Protein AF-A0A821NJA0-F1 (afdb_monomer)

Secondary structure (DSSP, 8-state):
-TTT-SS-EEEE--SSGGG-SS-HHHHHHHTTT--EEEESS--------

Sequence (49 aa):
MASFNKHPVIFALSNPTSKAECTAQEAYEATNGQCVFISGSPFPNVEYQ

pLDDT: mean 96.35, std 3.3, range [76.19, 98.31]

Structure (mmCIF, N/CA/C/O backbone):
data_AF-A0A821NJA0-F1
#
_entry.id   AF-A0A821NJA0-F1
#
loop_
_atom_site.group_PDB
_atom_site.id
_atom_site.type_symbol
_atom_site.label_atom_id
_atom_site.label_alt_id
_atom_site.label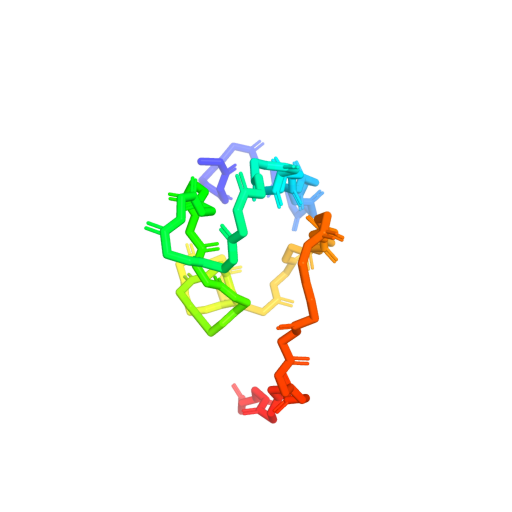_comp_id
_atom_site.label_asym_id
_atom_site.label_entity_id
_atom_site.label_seq_id
_atom_site.pdbx_PDB_ins_code
_atom_site.Cartn_x
_atom_site.Cartn_y
_atom_site.Cartn_z
_atom_site.occupancy
_atom_site.B_iso_or_equiv
_atom_site.auth_seq_id
_atom_site.auth_comp_id
_atom_site.auth_asym_id
_atom_site.auth_atom_id
_atom_site.pdbx_PDB_model_num
ATOM 1 N N . MET A 1 1 ? -3.178 12.200 3.844 1.00 89.75 1 MET A N 1
ATOM 2 C CA . MET A 1 1 ? -4.361 11.762 3.063 1.00 89.75 1 MET A CA 1
ATOM 3 C C . MET A 1 1 ? -5.439 11.148 3.943 1.00 89.75 1 MET A C 1
ATOM 5 O O . MET A 1 1 ? -6.560 11.637 3.885 1.00 89.75 1 MET A O 1
ATOM 9 N N . ALA A 1 2 ? -5.110 10.168 4.789 1.00 95.50 2 ALA A N 1
ATOM 10 C CA . ALA A 1 2 ? -6.072 9.507 5.679 1.00 95.50 2 ALA A CA 1
ATOM 11 C C . ALA A 1 2 ? -6.750 10.422 6.719 1.00 95.50 2 ALA A C 1
ATOM 13 O O . ALA A 1 2 ? -7.918 10.240 7.023 1.00 95.50 2 ALA A O 1
ATOM 14 N N . SER A 1 3 ? -6.068 11.457 7.221 1.00 95.81 3 SER A N 1
ATOM 15 C CA . SER A 1 3 ? -6.637 12.377 8.224 1.00 95.81 3 SER A CA 1
ATOM 16 C C . SER A 1 3 ? -7.823 13.214 7.729 1.00 95.81 3 SER A C 1
ATOM 18 O O . SER A 1 3 ? -8.618 13.681 8.536 1.00 95.81 3 SER A O 1
ATOM 20 N N . PHE A 1 4 ? -7.927 13.439 6.416 1.00 96.75 4 PHE A N 1
ATOM 21 C CA . PHE A 1 4 ? -8.947 14.307 5.815 1.00 96.75 4 PHE A CA 1
ATOM 22 C C . PHE A 1 4 ? -9.986 13.535 4.997 1.00 96.75 4 PHE A C 1
ATOM 24 O O . PHE A 1 4 ? -11.039 14.078 4.681 1.00 96.75 4 PHE A O 1
ATOM 31 N N . ASN A 1 5 ? -9.697 12.281 4.638 1.00 97.19 5 ASN A N 1
ATOM 32 C CA . ASN A 1 5 ? -10.519 11.487 3.731 1.00 97.19 5 ASN A CA 1
ATOM 33 C C . ASN A 1 5 ? -10.768 10.111 4.344 1.00 97.19 5 ASN A C 1
ATOM 35 O O . ASN A 1 5 ? -9.812 9.414 4.670 1.00 97.19 5 ASN A O 1
ATOM 39 N N . LYS A 1 6 ? -12.038 9.696 4.422 1.00 95.81 6 LYS A N 1
ATOM 40 C CA . LYS A 1 6 ? -12.430 8.379 4.953 1.00 95.81 6 LYS A CA 1
ATOM 41 C C . LYS A 1 6 ? -11.899 7.209 4.113 1.00 95.81 6 LYS A C 1
ATOM 43 O O . LYS A 1 6 ? -11.543 6.182 4.667 1.00 95.81 6 LYS A O 1
ATOM 48 N N . HIS A 1 7 ? -11.857 7.367 2.790 1.00 96.94 7 HIS A N 1
ATOM 49 C CA . HIS A 1 7 ? -11.322 6.379 1.847 1.00 96.94 7 HIS A CA 1
ATOM 50 C C . HIS A 1 7 ? -10.394 7.087 0.856 1.00 96.94 7 HIS A C 1
ATOM 52 O O . HIS A 1 7 ? -10.832 7.479 -0.227 1.00 96.94 7 HIS A O 1
ATOM 58 N N . PRO A 1 8 ? -9.138 7.364 1.244 1.00 98.06 8 PRO A N 1
ATOM 59 C CA . PRO A 1 8 ? -8.207 8.065 0.374 1.00 98.06 8 PRO A CA 1
ATOM 60 C C . PRO A 1 8 ? -7.845 7.191 -0.828 1.00 98.06 8 PRO A C 1
ATOM 62 O O . PRO A 1 8 ? -7.610 5.994 -0.694 1.00 98.06 8 PRO A O 1
ATOM 65 N N . VAL A 1 9 ? -7.760 7.800 -2.003 1.00 98.06 9 VAL A N 1
ATOM 66 C CA . VAL A 1 9 ? -7.341 7.118 -3.227 1.00 98.06 9 VAL 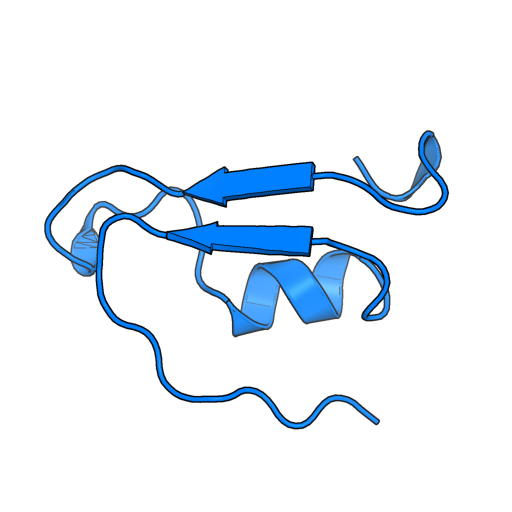A CA 1
ATOM 67 C C . VAL A 1 9 ? -5.886 7.491 -3.500 1.00 98.06 9 VAL A C 1
ATOM 69 O O . VAL A 1 9 ? -5.570 8.675 -3.606 1.00 98.06 9 VAL A O 1
ATOM 72 N N . ILE A 1 10 ? -4.997 6.498 -3.560 1.00 98.00 10 ILE A N 1
ATOM 73 C CA . ILE A 1 10 ? -3.545 6.697 -3.676 1.00 98.00 10 ILE A CA 1
ATOM 74 C C . ILE A 1 10 ? -3.043 5.972 -4.922 1.00 98.00 10 ILE A C 1
ATOM 76 O O . ILE A 1 10 ? -3.192 4.758 -5.046 1.00 98.00 10 ILE A O 1
ATOM 80 N N . PHE A 1 11 ? -2.466 6.731 -5.854 1.00 98.19 11 PHE A N 1
ATOM 81 C CA . PHE A 1 11 ? -1.938 6.230 -7.122 1.00 98.19 11 PHE A CA 1
ATOM 82 C C . PHE A 1 11 ? -0.409 6.358 -7.118 1.00 98.19 11 PHE A C 1
ATOM 84 O O . PHE A 1 11 ? 0.109 7.470 -7.208 1.00 98.19 11 PHE A O 1
ATOM 91 N N . ALA A 1 12 ? 0.298 5.231 -7.034 1.00 97.88 12 ALA A N 1
ATOM 92 C CA . ALA A 1 12 ? 1.758 5.150 -7.104 1.00 97.88 12 ALA A CA 1
ATOM 93 C C . ALA A 1 12 ? 2.194 4.600 -8.475 1.00 97.88 12 ALA A C 1
ATOM 95 O O . ALA A 1 12 ? 2.418 3.397 -8.651 1.00 97.88 12 ALA A O 1
ATOM 96 N N . LEU A 1 13 ? 2.193 5.466 -9.491 1.00 98.31 13 LEU A N 1
ATOM 97 C CA . LEU A 1 13 ? 2.268 5.071 -10.905 1.00 98.31 13 LEU A CA 1
ATOM 98 C C . LEU A 1 13 ? 3.688 5.041 -11.476 1.00 98.31 13 LEU A C 1
ATOM 100 O O . LEU A 1 13 ? 3.873 4.568 -12.602 1.00 98.31 13 LEU A O 1
ATOM 104 N N . SER A 1 14 ? 4.679 5.553 -10.746 1.00 98.00 14 SER A N 1
ATOM 105 C CA . SER A 1 14 ? 6.056 5.576 -11.228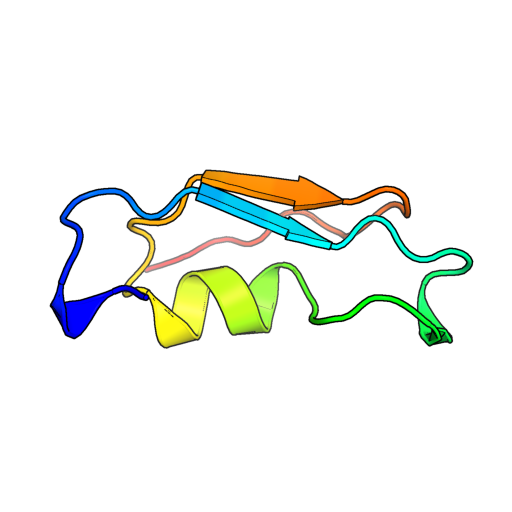 1.00 98.00 14 SER A CA 1
ATOM 106 C C . SER A 1 14 ? 6.632 4.166 -11.386 1.00 98.00 14 SER A C 1
ATOM 108 O O . SER A 1 14 ? 6.439 3.291 -10.545 1.00 98.00 14 SER A O 1
ATOM 110 N N . ASN A 1 15 ? 7.366 3.960 -12.485 1.00 96.19 15 ASN A N 1
ATOM 111 C CA . ASN A 1 15 ? 7.945 2.672 -12.873 1.00 96.19 15 ASN A CA 1
ATOM 112 C C . ASN A 1 15 ? 9.469 2.776 -13.062 1.00 96.19 15 ASN A C 1
ATOM 114 O O . ASN A 1 15 ? 9.947 3.805 -13.557 1.00 96.19 15 ASN A O 1
ATOM 118 N N . PRO A 1 16 ? 10.252 1.718 -12.758 1.00 96.06 16 PRO A N 1
ATOM 119 C CA . PRO A 1 16 ? 9.850 0.411 -12.198 1.00 96.06 16 PRO A CA 1
ATOM 120 C C . PRO A 1 16 ? 9.552 0.491 -10.686 1.00 96.06 16 PRO A C 1
ATOM 122 O O . PRO A 1 16 ? 9.580 1.582 -10.130 1.00 96.06 16 PRO A O 1
ATOM 125 N N . THR A 1 17 ? 9.337 -0.641 -10.002 1.00 95.81 17 THR A N 1
ATOM 126 C CA . THR A 1 17 ? 8.990 -0.700 -8.565 1.00 95.81 17 THR A CA 1
ATOM 127 C C . THR A 1 17 ? 9.895 0.156 -7.670 1.00 95.81 17 THR A C 1
ATOM 129 O O . THR A 1 17 ? 9.411 0.787 -6.740 1.00 95.81 17 THR A O 1
ATOM 132 N N . SER A 1 18 ? 11.196 0.249 -7.972 1.00 96.50 18 SER A N 1
ATOM 133 C CA . SER A 1 18 ? 12.152 1.079 -7.217 1.00 96.50 18 SER A CA 1
ATOM 134 C C . SER A 1 18 ? 11.930 2.592 -7.336 1.00 96.50 18 SER A C 1
ATOM 136 O O . SER A 1 18 ? 12.576 3.357 -6.625 1.00 96.50 18 SER A O 1
ATOM 138 N N . LYS A 1 19 ? 11.057 3.027 -8.247 1.00 97.12 19 LYS A N 1
ATOM 139 C CA . LYS A 1 19 ? 10.657 4.423 -8.441 1.00 97.12 19 LYS A CA 1
ATOM 140 C C . LYS A 1 19 ? 9.229 4.707 -7.984 1.00 97.12 19 LYS A C 1
ATOM 142 O O . LYS A 1 19 ? 8.810 5.850 -8.119 1.00 97.12 19 LYS A O 1
ATOM 147 N N . ALA A 1 20 ? 8.491 3.714 -7.488 1.00 97.81 20 ALA A N 1
ATOM 148 C CA . ALA A 1 20 ? 7.142 3.931 -6.981 1.00 97.81 20 ALA A CA 1
ATOM 149 C C . ALA A 1 20 ? 7.156 4.950 -5.827 1.00 97.81 20 ALA A C 1
ATOM 151 O O . ALA A 1 20 ? 8.071 4.957 -5.005 1.00 97.81 20 ALA A O 1
ATOM 152 N N . GLU A 1 21 ? 6.139 5.808 -5.768 1.00 98.25 21 GLU A N 1
ATOM 153 C CA . GLU A 1 21 ? 6.016 6.875 -4.768 1.00 98.25 21 GLU A CA 1
ATOM 154 C C . GLU A 1 21 ? 5.883 6.327 -3.339 1.00 98.25 21 GLU A C 1
ATOM 156 O O . GLU A 1 21 ? 6.340 6.958 -2.386 1.00 98.25 21 GLU A O 1
ATOM 161 N N . CYS A 1 22 ? 5.258 5.157 -3.205 1.00 97.31 22 CYS A N 1
ATOM 162 C CA . CYS A 1 22 ? 5.236 4.331 -2.005 1.00 97.31 22 CYS A CA 1
ATOM 163 C C . CYS A 1 22 ? 4.862 2.885 -2.364 1.00 97.31 22 CYS A C 1
ATOM 165 O O . CYS A 1 22 ? 4.399 2.590 -3.472 1.00 97.31 22 CYS A O 1
ATOM 167 N N . THR A 1 23 ? 5.060 1.975 -1.417 1.00 97.75 23 THR A N 1
ATOM 168 C CA . THR A 1 23 ? 4.633 0.578 -1.522 1.00 97.75 23 THR A CA 1
ATOM 169 C C . THR A 1 23 ? 3.169 0.397 -1.115 1.00 97.75 23 THR A C 1
ATOM 171 O O . THR A 1 23 ? 2.596 1.206 -0.383 1.00 97.75 23 THR A O 1
ATOM 174 N N . ALA A 1 24 ? 2.561 -0.714 -1.547 1.00 97.75 24 ALA A N 1
ATOM 175 C CA . ALA A 1 24 ? 1.214 -1.084 -1.108 1.00 97.75 24 ALA A CA 1
ATOM 176 C C . ALA A 1 24 ? 1.123 -1.217 0.424 1.00 97.75 24 ALA A C 1
ATOM 178 O O . ALA A 1 24 ? 0.165 -0.739 1.024 1.00 97.75 24 ALA A O 1
ATOM 179 N N . GLN A 1 25 ? 2.133 -1.822 1.059 1.00 97.69 25 GLN A N 1
ATOM 180 C CA . GLN A 1 25 ? 2.174 -2.007 2.510 1.00 97.69 25 GLN A CA 1
ATOM 181 C C . GLN A 1 25 ? 2.179 -0.664 3.249 1.00 97.69 25 GLN A C 1
ATOM 183 O O . GLN A 1 25 ? 1.316 -0.438 4.094 1.00 97.69 25 GLN A O 1
ATOM 188 N N . GLU A 1 26 ? 3.070 0.256 2.871 1.00 97.44 26 GLU A N 1
ATOM 189 C CA . GLU A 1 26 ? 3.129 1.595 3.472 1.00 97.44 26 GLU A CA 1
ATOM 190 C C . GLU A 1 26 ? 1.815 2.364 3.287 1.00 97.44 26 GLU A C 1
ATOM 192 O O . GLU A 1 26 ? 1.374 3.061 4.199 1.00 97.44 26 GLU A O 1
ATOM 197 N N . ALA A 1 27 ? 1.165 2.239 2.123 1.00 97.81 27 ALA A N 1
ATOM 198 C CA . ALA A 1 27 ? -0.117 2.890 1.868 1.00 97.81 27 ALA A CA 1
ATOM 199 C C . ALA A 1 27 ? -1.226 2.356 2.789 1.00 97.81 27 ALA A C 1
ATOM 201 O O . ALA A 1 27 ? -1.953 3.149 3.394 1.00 97.81 27 ALA A O 1
ATOM 202 N N . TYR A 1 28 ? -1.350 1.034 2.935 1.00 97.69 28 TYR A N 1
ATOM 203 C CA . TYR A 1 28 ? -2.352 0.450 3.828 1.00 97.69 28 TYR A CA 1
ATOM 204 C C . TYR A 1 28 ? -2.052 0.761 5.301 1.00 97.69 28 TYR A C 1
ATOM 206 O O . TYR A 1 28 ? -2.957 1.202 6.006 1.00 97.69 28 TYR A O 1
ATOM 214 N N . GLU A 1 29 ? -0.800 0.656 5.753 1.00 97.12 29 GLU A N 1
ATOM 215 C CA . GLU A 1 29 ? -0.393 1.013 7.122 1.00 97.12 29 GLU A CA 1
ATOM 216 C C . GLU A 1 29 ? -0.659 2.492 7.439 1.00 97.12 29 GLU A C 1
ATOM 218 O O . GLU A 1 29 ? -1.311 2.815 8.431 1.00 97.12 29 GLU A O 1
ATOM 223 N N . ALA A 1 30 ? -0.247 3.411 6.560 1.00 96.94 30 ALA A N 1
ATOM 224 C CA . ALA A 1 30 ? -0.423 4.849 6.773 1.00 96.94 30 ALA A CA 1
ATOM 225 C C . ALA A 1 30 ? -1.887 5.317 6.688 1.00 96.94 30 ALA A C 1
ATOM 227 O O . ALA A 1 30 ? -2.197 6.464 7.031 1.00 96.94 30 ALA A O 1
ATOM 228 N N . THR A 1 31 ? -2.790 4.467 6.193 1.00 96.88 31 THR A N 1
ATOM 229 C CA . THR A 1 31 ? -4.216 4.784 6.050 1.00 96.88 31 THR A CA 1
ATOM 230 C C . THR A 1 31 ? -5.135 3.879 6.857 1.00 96.88 31 THR A C 1
ATOM 232 O O . THR A 1 31 ? -6.347 3.922 6.651 1.00 96.88 31 THR A O 1
ATOM 235 N N . ASN A 1 32 ? -4.589 3.097 7.792 1.00 96.00 32 ASN A N 1
ATOM 236 C CA . ASN A 1 32 ? -5.331 2.126 8.594 1.00 96.00 32 ASN A CA 1
ATOM 237 C C . ASN A 1 32 ? -6.194 1.170 7.743 1.00 96.00 32 ASN A C 1
ATOM 239 O O . ASN A 1 32 ? -7.357 0.915 8.059 1.00 96.00 32 ASN A O 1
ATOM 243 N N . GLY A 1 33 ? -5.662 0.730 6.601 1.00 96.12 33 GLY A N 1
ATOM 244 C CA . GLY A 1 33 ? -6.341 -0.151 5.650 1.00 96.12 33 GLY A CA 1
ATOM 245 C C . GLY A 1 33 ? -7.476 0.507 4.856 1.00 96.12 33 GLY A C 1
ATOM 246 O O . GLY A 1 33 ? -8.176 -0.176 4.114 1.00 96.12 33 GLY A O 1
ATOM 247 N N . GLN A 1 34 ? -7.698 1.820 4.991 1.00 96.75 34 GLN A N 1
ATOM 248 C CA . GLN A 1 34 ? -8.865 2.479 4.394 1.00 96.75 34 GLN A CA 1
ATOM 249 C C . GLN A 1 34 ? -8.646 2.963 2.958 1.00 96.75 34 GLN A C 1
ATOM 251 O O . GLN A 1 34 ? -9.625 3.330 2.294 1.00 96.75 34 GLN A O 1
ATOM 256 N N . CYS A 1 35 ? -7.396 3.030 2.486 1.00 97.75 35 CYS A N 1
ATOM 257 C CA . CYS A 1 35 ? -7.108 3.540 1.153 1.00 97.75 35 CYS A CA 1
ATOM 258 C C . CYS A 1 35 ? -7.503 2.575 0.036 1.00 97.75 35 CYS A C 1
ATOM 260 O O . CYS A 1 35 ? -7.384 1.359 0.163 1.00 97.75 35 CYS A O 1
ATOM 262 N N . VAL A 1 36 ? -7.855 3.144 -1.114 1.00 97.94 36 VAL A N 1
ATOM 263 C CA . VAL A 1 36 ? -7.812 2.435 -2.394 1.00 97.94 36 VAL A CA 1
ATOM 264 C C . VAL A 1 36 ? -6.450 2.714 -3.017 1.00 97.94 36 VAL A C 1
ATOM 266 O O . VAL A 1 36 ? -6.172 3.850 -3.412 1.00 97.94 36 VAL A O 1
ATOM 269 N N . PHE A 1 37 ? -5.598 1.693 -3.074 1.00 98.00 37 PHE A N 1
ATOM 270 C CA . PHE A 1 37 ? -4.245 1.798 -3.612 1.00 98.00 37 PHE A CA 1
ATOM 271 C C . PHE A 1 37 ? -4.162 1.222 -5.027 1.00 98.00 37 PHE A C 1
ATOM 273 O O . PHE A 1 37 ? -4.612 0.104 -5.277 1.00 98.00 37 PHE A O 1
ATOM 280 N N . ILE A 1 38 ? -3.556 1.976 -5.944 1.00 97.81 38 ILE A N 1
ATOM 281 C CA . ILE A 1 38 ? -3.258 1.550 -7.315 1.00 97.81 38 ILE A CA 1
ATOM 282 C C . ILE A 1 38 ? -1.786 1.821 -7.593 1.00 97.81 38 ILE A C 1
ATOM 284 O 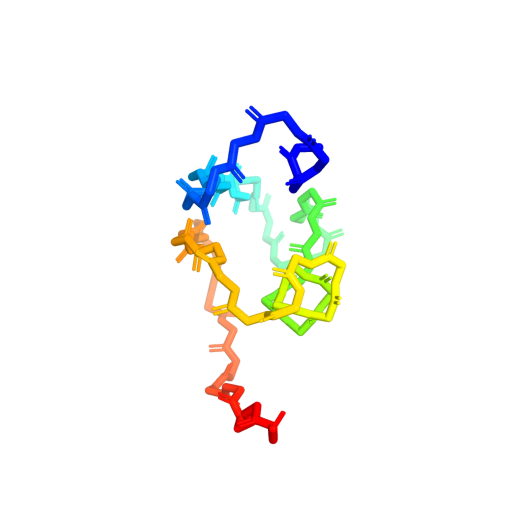O . ILE A 1 38 ? -1.279 2.892 -7.262 1.00 97.81 38 ILE A O 1
ATOM 288 N N . SER A 1 39 ? -1.113 0.875 -8.245 1.00 97.56 39 SER A N 1
ATOM 289 C CA . SER A 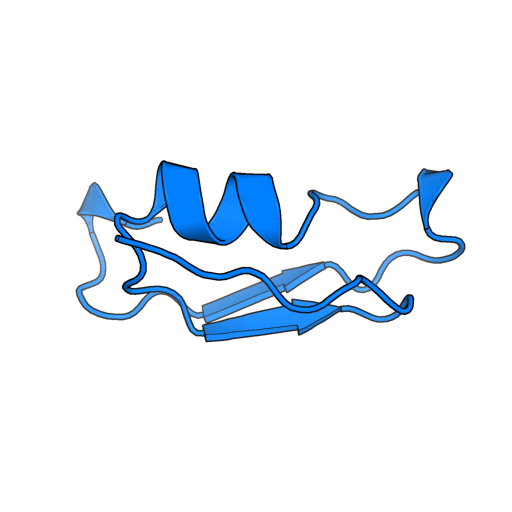1 39 ? 0.269 1.056 -8.671 1.00 97.56 39 SER A CA 1
ATOM 290 C C . SER A 1 39 ? 0.472 0.751 -10.149 1.00 97.56 39 SER A C 1
ATOM 292 O O . SER A 1 39 ? -0.218 -0.087 -10.727 1.00 97.56 39 SER A O 1
ATOM 294 N N . GLY A 1 40 ? 1.436 1.451 -10.751 1.00 97.00 40 GLY A N 1
ATOM 295 C CA . GLY A 1 40 ? 1.937 1.156 -12.092 1.00 97.00 40 GLY A CA 1
ATOM 296 C C . GLY A 1 40 ? 2.859 -0.067 -12.138 1.00 97.00 40 GLY A C 1
ATOM 297 O O . GLY A 1 40 ? 3.002 -0.676 -13.198 1.00 97.00 40 GLY A O 1
ATOM 298 N N . SER A 1 41 ? 3.452 -0.443 -11.001 1.00 95.81 41 SER A N 1
ATOM 299 C CA . SER A 1 41 ? 4.326 -1.607 -10.848 1.00 95.81 41 SER A CA 1
ATOM 300 C C . SER A 1 41 ? 3.661 -2.677 -9.974 1.00 95.81 41 SER A C 1
ATOM 302 O O . SER A 1 41 ? 2.869 -2.351 -9.088 1.00 95.81 41 SER A O 1
ATOM 304 N N . PRO A 1 42 ? 3.955 -3.971 -10.191 1.00 96.50 42 PRO A N 1
ATOM 305 C CA . PRO A 1 42 ? 3.360 -5.034 -9.393 1.00 96.50 42 PRO A CA 1
ATOM 306 C C . PRO A 1 42 ? 3.890 -5.002 -7.952 1.00 96.50 42 PRO A C 1
ATOM 308 O O . PRO A 1 42 ? 5.097 -4.894 -7.726 1.00 96.50 42 PRO A O 1
ATOM 311 N N . PHE A 1 43 ? 2.980 -5.165 -6.992 1.00 96.62 43 PHE A N 1
ATOM 312 C CA . PHE A 1 43 ? 3.273 -5.383 -5.576 1.00 96.62 43 PHE A CA 1
ATOM 313 C C . PHE A 1 43 ? 2.583 -6.669 -5.098 1.00 96.62 43 PHE A C 1
ATOM 315 O O . PHE A 1 43 ? 1.545 -7.038 -5.653 1.00 96.62 43 PHE A O 1
ATOM 322 N N . PRO A 1 44 ? 3.143 -7.373 -4.098 1.00 95.75 44 PRO A N 1
ATOM 323 C CA . PRO A 1 44 ? 2.475 -8.519 -3.495 1.00 95.75 44 PRO A CA 1
ATOM 324 C C . PRO A 1 44 ? 1.184 -8.096 -2.784 1.00 95.75 44 PRO A C 1
ATOM 326 O O . PRO A 1 44 ? 1.020 -6.937 -2.396 1.00 95.75 44 PRO A O 1
ATOM 329 N N . ASN A 1 45 ? 0.280 -9.058 -2.586 1.00 95.69 45 ASN A N 1
ATOM 330 C CA . ASN A 1 45 ? -0.904 -8.850 -1.759 1.00 95.69 45 ASN A CA 1
ATOM 331 C C . ASN A 1 45 ? -0.496 -8.489 -0.328 1.00 95.69 45 ASN A C 1
ATOM 333 O O . ASN A 1 45 ? 0.462 -9.042 0.213 1.00 95.69 45 ASN A O 1
ATOM 337 N N . VAL A 1 46 ? -1.265 -7.590 0.282 1.00 96.62 46 VAL A N 1
ATOM 338 C CA . VAL A 1 46 ? -1.091 -7.177 1.673 1.00 96.62 46 VAL A CA 1
ATOM 339 C C . VAL A 1 46 ? -2.266 -7.723 2.470 1.00 96.62 46 VAL A C 1
ATOM 341 O O . VAL A 1 46 ? -3.418 -7.411 2.170 1.00 96.62 46 VAL A O 1
ATOM 344 N N . GLU A 1 47 ? -1.974 -8.541 3.476 1.00 95.25 47 GLU A N 1
ATOM 345 C CA . GLU A 1 47 ? -2.942 -8.879 4.515 1.00 95.25 47 GLU A CA 1
ATOM 346 C C . GLU A 1 47 ? -2.861 -7.805 5.596 1.00 95.25 47 GLU A C 1
ATOM 348 O O . GLU A 1 47 ? -1.820 -7.617 6.224 1.00 95.25 47 GLU A O 1
ATOM 353 N N . TYR A 1 48 ? -3.951 -7.068 5.773 1.00 91.25 48 TYR A N 1
ATOM 354 C CA . TYR A 1 48 ? -4.057 -6.004 6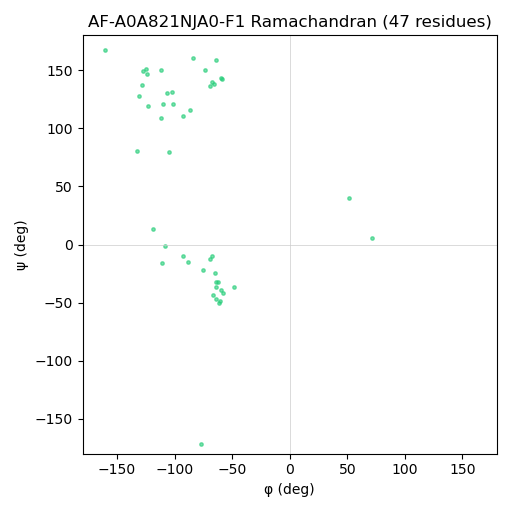.762 1.00 91.25 48 TYR A CA 1
ATOM 355 C C . TYR A 1 48 ? -4.959 -6.479 7.910 1.00 91.25 48 TYR A C 1
ATOM 357 O O . TYR A 1 48 ? -6.038 -7.010 7.638 1.00 91.25 48 TYR A O 1
ATOM 365 N N . GLN A 1 49 ? -4.506 -6.331 9.161 1.00 76.19 49 GLN A N 1
ATOM 366 C CA . GLN A 1 49 ? -5.241 -6.753 10.367 1.00 76.19 49 GLN A CA 1
ATOM 367 C C . GLN A 1 49 ? -6.155 -5.656 10.915 1.00 76.19 49 GLN A C 1
ATOM 369 O O . GLN A 1 49 ? -5.731 -4.479 10.932 1.00 76.19 49 GLN A O 1
#

Solvent-accessible surface area (backbone atoms only — not comparable to full-atom values): 3115 Å² total; per-residue (Å²): 104,47,93,85,31,87,62,30,77,46,77,22,58,38,70,58,65,95,51,29,81,60,52,70,62,60,49,31,63,71,30,76,62,39,43,50,77,46,58,62,35,92,72,79,89,75,90,80,135

Foldseek 3Di:
DLVVDQEAEEEQEDDDPVRTPDAPQCVCVVNVNRYRYHYNYDDDDDDHD

Nearest PDB structures (foldseek):
  6c7n-assembly1_A  TM=1.002E+00  e=2.607E-05  Sorghum bicolor
  5ou5-assembly1_A  TM=1.004E+00  e=3.459E-05  Zea mays
  7bsk-assembly1_B  TM=9.876E-01  e=7.016E-05  Homo sapiens
  6c7n-assembly1_C  TM=1.004E+00  e=1.639E-04  Sorghum bicolor
  8eyn-assembly1_A  TM=9.986E-01  e=1.639E-04  Homo sapiens

Radius of gyration: 10.45 Å; Cα contacts (8 Å, |Δi|>4): 77; chains: 1; bounding box: 25×23×23 Å

Mean predicted aligned error: 2.19 Å

=== Feature glossary ===
Feature key, reading from the visual/contextual features back to the raw sequence:

Rendered structure images. Structure images are PyMOL renders from six orthogonal camera directions. Cartoon representation draws helices as coils and strands as arrows; sticks shows the backbone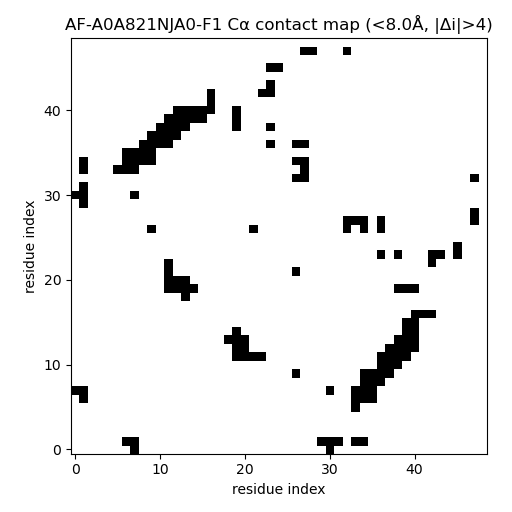 as bonds; surface shows the solvent-excluded envelope. Rainbow coloring maps sequence position to hue (blue→red, N→C); chain coloring assigns a distinct color per polypeptide.

Contact-map, Ramachandran, and PAE plots. Three diagnostic plots accompany the record. The Cα contact map visualizes the tertiary structure as a 2D adjacency matrix (8 Å cutoff, sequence-local contacts suppressed). The Ramachandran plot shows the distribution of backbone (φ, ψ) torsions, with points in the α and β basins reflecting secondary structure content. The PAE plot shows AlphaFold's inter-residue confidence as a color matrix.

InterPro / GO / CATH / organism. The annotation block draws on four external resources. InterPro: which protein families and domains the sequence belongs to. GO: standardized terms for what the protein does, what process it participates in, and where in the cell it acts. CATH: which structural fold it has in the CATH hierarchy. Organism: the species of origin.

Nearest PDB structures. Structural nearest neighbors (via Foldseek easy-search vs the PDB). Reported per hit: target PDB id, E-value, and alignment TM-score. A TM-score above ~0.5 is the conventional threshold for 'same fold'.

Predicted aligned error. Predicted aligned error is AlphaFold's pairwise confidence. Unlike pLDDT (per-residue), PAE is per-residue-pair and captures whether two parts of the structure are correctly placed relative to each other. Units are ångströms of expected positional error.

Solvent-accessible surface area. SASA measures how much of the protein is reachable by solvent. It is computed by rolling a water-sized probe over the atomic surface and summing the exposed area (Å²). Per-residue SASA distinguishes core (buried, low SASA) from surface (exposed, high SASA) residues; total SASA is a whole-molecule size measure.

B-factor. Crystallographic B-factors measure how much each atom's electron density is smeared out, in Å². They rise in mobile loops and surface residues and fall in the buried interior. In AlphaFold models this column is repurposed to hold pLDDT instead.

pLDDT. For AlphaFold models, the B-factor field carries pLDDT — the model's own estimate of local accuracy on a 0–100 scale. Regions with pLDDT<50 should be treated as essentially unmodeled; they often correspond to intrinsically disordered segments.

Backbone torsions (φ/ψ). φ (phi) and ψ (psi) are the two rotatable backbone dihedrals per residue: φ is the C(i-1)–N–Cα–C torsion, ψ is the N–Cα–C–N(i+1) torsion, both in degrees on (−180°, 180°]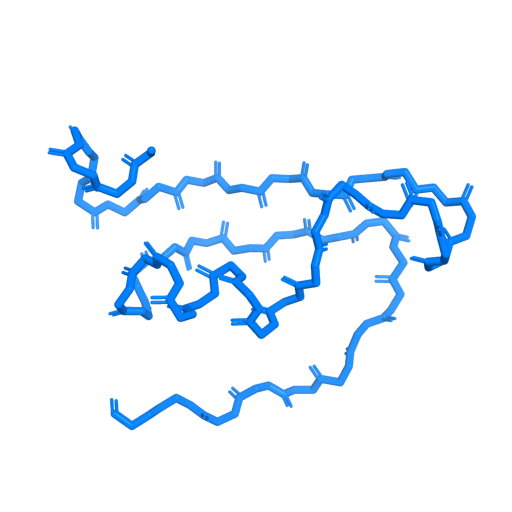. α-helical residues cluster near (−60°, −45°); β-strand residues near (−120°, +130°). A Ramachandran plot is simply a scatter of (φ, ψ) for every residue.

Radius of gyration, Cα contacts, bounding box. Radius of gyration (Rg) is the root-mean-square distance of Cα atoms from their centroid — a single number for overall size and compactness. A globular domain of N residues has Rg ≈ 2.2·N^0.38 Å; an extended or disordered chain has a much larger Rg. The Cα contact count is the number of residue pairs whose Cα atoms are within 8 Å and are more than four positions apart in sequence — a standard proxy for tertiary packing density. The bounding box is the smallest axis-aligned box enclosing all Cα atoms.

Secondary structure (3-state, P-SEA). Three-state secondary structure (P-SEA) collapses the eight DSSP classes into helix (a), strand (b), and coil (c). P-SEA assigns these from Cα geometry alone — distances and angles — without requiring backbone oxygens, so it works on any Cα trace.

Secondary structure (8-state, DSSP). Secondary structure is the local, repeating backbone conformation. DSSP classifies it into eight states by reading the hydrogen-bond network: three helix types (H, G, I), two β types (E, B), two non-regular types (T, S), and unstructured coil (-).

Foldseek 3Di. The Foldseek 3Di string encodes local tertiary geometry as a 20-letter alphabet — one character p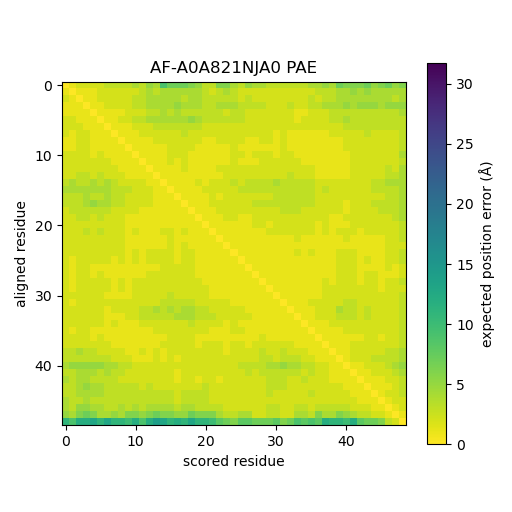er residue — derived from the relative positions of nearby Cα atoms. Unlike the amino-acid sequence, 3Di is a direct function of the 3D structure, so two proteins with the same fold have similar 3Di strings even at low sequence identity.

mmCIF coordinates. Structure coordinates are given as an mmCIF _atom_site loop: one row per atom with element, residue name, chain id, sequence number, and x/y/z position in Å. Only the four main-chain atoms per residue are included here; side chains are omitted to keep the record compact.

Sequence. This is the polypeptide sequence — one letter per residue, N-terminus first. Length ranges from a few dozen residues for small domains to over a thousand for large multi-domain proteins.